Protein AF-0000000066489085 (afdb_homodimer)

Nearest PDB structures (foldseek):
  6swg-assembly1_B  TM=9.538E-01  e=2.265E-02  Homo sapiens
  6wnq-assembly1_P  TM=7.492E-01  e=3.080E+00  Escherichia coli
  6wnq-assembly1_S  TM=7.369E-01  e=4.255E+00  Escherichia coli
  8dbq-assembly1_J  TM=7.335E-01  e=5.165E+00  Escherichia coli
  6pqv-assembly1_S  TM=7.305E-01  e=5.165E+00  Escherichia coli

Radius of gyration: 23.05 Å; Cα contacts (8 Å, |Δi|>4): 103; chains: 2; bounding box: 44×67×26 Å

Secondary structure (DSSP, 8-state):
-HHHHHHHT--HHHHHHHHHHHHHHHHHHHHHHHHHHHHHHHHHHH-GGGHHHHHHHHHHHHHHHHHHHHHHHHHHHHHHHH--/-HHHHHHHT--HHHHHHHHHHHHHHHHHHHHHHHHHHHHHHHHHHH-GGGHHHHHHHHHHHHHHHHHHHHHHHHHHHHHHHH--

pLDDT: mean 96.03, std 6.71, range [56.44, 98.94]

InterPro domains:
  IPR028851 Periphilin-1 [PTHR15836] (3-81)
  IPR057603 Periphilin-1, C-terminal domain [PF25234] (11-72)

Foldseek 3Di:
DVVVVLQVPDDPVLNVVLVVVLVVLVVVLVVVLVVLVVVLVVVCVVPVVCVVVSVVVSVVVSVVSVVVSVVVSVVSSVVSVVVD/DVVVVLQVPDDPVLNVVLVVVLVVLVVVLVVVLVVLVVVLVVVCVVPVVCVVVSVVVSVVVSVVSVVVSVVVSVVSSVVSVVVD

Solvent-accessible surface area (backbone atoms only — not comparable to full-atom values): 9154 Å² total; per-residue (Å²): 117,71,63,63,58,57,56,71,72,48,53,74,69,53,46,51,51,47,52,55,50,44,51,51,48,51,51,50,47,52,51,50,49,49,53,47,50,53,47,49,49,56,35,33,74,66,40,63,87,44,46,68,62,48,50,55,22,48,52,53,49,50,50,49,51,48,52,52,46,51,49,50,46,51,51,51,52,53,51,58,61,65,74,98,114,71,64,60,58,56,59,70,71,50,54,73,69,53,47,51,53,47,51,54,50,44,50,51,47,50,51,50,46,52,53,49,49,48,50,49,49,55,47,50,50,57,37,34,74,65,39,64,88,44,46,69,62,48,52,54,22,48,54,52,48,50,49,49,50,47,51,52,45,52,50,50,47,50,51,50,52,52,51,57,60,64,75,97

Organism: Caenorhabditis elegans (NCBI:txid6239)

Sequence (168 aa):
MVRELKLAKLNDEQMMRFHIKKKQLESAFRNDCETYAVVTRALLAKDESLQFGLKMALLENMEDLYKKMMQRVDDQLDALLVMAMVRELKLAKLNDEQMMRFHIKKKQLESAFRNDCETYAVVTRALLAKDESLQFGLKMALLENMEDLYKKMMQRVDDQLDALLVMA

Structure (mmCIF, N/CA/C/O backbone):
data_AF-0000000066489085-model_v1
#
loop_
_entity.id
_entity.type
_entity.pdbx_description
1 polymer 'RRM domain-containing protein'
#
loop_
_atom_site.group_PDB
_atom_site.id
_atom_site.type_symbol
_atom_site.label_atom_id
_atom_site.label_alt_id
_atom_site.label_comp_id
_atom_site.label_asym_id
_atom_site.label_entity_id
_atom_site.label_seq_id
_atom_site.pdbx_PDB_ins_code
_atom_site.Cartn_x
_atom_site.Cartn_y
_atom_site.Cartn_z
_atom_site.occupancy
_atom_site.B_iso_or_equiv
_atom_site.auth_seq_id
_atom_site.auth_comp_id
_atom_site.auth_asym_id
_atom_site.auth_atom_id
_atom_site.pdbx_PDB_model_num
ATOM 1 N N . MET A 1 1 ? 1.826 -30.922 -11.336 1 59.97 1 MET A N 1
ATOM 2 C CA . MET A 1 1 ? 1.091 -32.156 -11.531 1 59.97 1 MET A CA 1
ATOM 3 C C . MET A 1 1 ? 0.061 -32.375 -10.43 1 59.97 1 MET A C 1
ATOM 5 O O . MET A 1 1 ? -1.065 -32.781 -10.695 1 59.97 1 MET A O 1
ATOM 9 N N . VAL A 1 2 ? 0.377 -31.609 -9.172 1 87.38 2 VAL A N 1
ATOM 10 C CA . VAL A 1 2 ? -0.416 -31.938 -7.992 1 87.38 2 VAL A CA 1
ATOM 11 C C . VAL A 1 2 ? -1.67 -31.062 -7.949 1 87.38 2 VAL A C 1
ATOM 13 O O . VAL A 1 2 ? -2.76 -31.547 -7.641 1 87.38 2 VAL A O 1
ATOM 16 N N . ARG A 1 3 ? -1.607 -29.922 -8.625 1 91.44 3 ARG A N 1
ATOM 17 C CA . ARG A 1 3 ? -2.773 -29.047 -8.57 1 91.44 3 ARG A CA 1
ATOM 18 C C . ARG A 1 3 ? -3.826 -29.469 -9.586 1 91.44 3 ARG A C 1
ATOM 20 O O . ARG A 1 3 ? -5.02 -29.516 -9.273 1 91.44 3 ARG A O 1
ATOM 27 N N . GLU A 1 4 ? -3.312 -29.891 -10.711 1 90.5 4 GLU A N 1
ATOM 28 C CA . GLU A 1 4 ? -4.207 -30.297 -11.789 1 90.5 4 GLU A CA 1
ATOM 29 C C . GLU A 1 4 ? -5.039 -31.516 -11.391 1 90.5 4 GLU A C 1
ATOM 31 O O . GLU A 1 4 ? -6.223 -31.594 -11.719 1 90.5 4 GLU A O 1
ATOM 36 N N . LEU A 1 5 ? -4.473 -32.469 -10.797 1 91.81 5 LEU A N 1
ATOM 37 C CA . LEU A 1 5 ? -5.152 -33.656 -10.328 1 91.81 5 LEU A CA 1
ATOM 38 C C . LEU A 1 5 ? -6.211 -33.312 -9.281 1 91.81 5 LEU A C 1
ATOM 40 O O . LEU A 1 5 ? -7.309 -33.875 -9.297 1 91.81 5 LEU A O 1
ATOM 44 N N . LYS A 1 6 ? -5.871 -32.469 -8.422 1 94.25 6 LYS A N 1
ATOM 45 C CA . LYS A 1 6 ? -6.82 -32.031 -7.402 1 94.25 6 LYS A CA 1
ATOM 46 C C . LYS A 1 6 ? -8 -31.312 -8.023 1 94.25 6 LYS A C 1
ATOM 48 O O . LYS A 1 6 ? -9.148 -31.5 -7.613 1 94.25 6 LYS A O 1
ATOM 53 N N . LEU A 1 7 ? -7.734 -30.5 -9.086 1 95.25 7 LEU A N 1
ATOM 54 C CA . LEU A 1 7 ? -8.773 -29.75 -9.773 1 95.25 7 LEU A CA 1
ATOM 55 C C . LEU A 1 7 ? -9.766 -30.688 -10.461 1 95.25 7 LEU A C 1
ATOM 57 O O . LEU A 1 7 ? -10.961 -30.406 -10.484 1 95.25 7 LEU A O 1
ATOM 61 N N . ALA A 1 8 ? -9.289 -31.766 -10.93 1 94.56 8 ALA A N 1
ATOM 62 C CA . ALA A 1 8 ? -10.109 -32.719 -11.664 1 94.56 8 ALA A CA 1
ATOM 63 C C . ALA A 1 8 ? -11.125 -33.406 -10.742 1 94.56 8 ALA A C 1
ATOM 65 O O . ALA A 1 8 ? -12.109 -33.969 -11.211 1 94.56 8 ALA A O 1
ATOM 66 N N . LYS A 1 9 ? -10.938 -33.406 -9.414 1 94.81 9 LYS A N 1
ATOM 67 C CA . LYS A 1 9 ? -11.789 -34.062 -8.438 1 94.81 9 LYS A CA 1
ATOM 68 C C . LYS A 1 9 ? -12.93 -33.188 -7.984 1 94.81 9 LYS A C 1
ATOM 70 O O . LYS A 1 9 ? -13.844 -33.625 -7.281 1 94.81 9 LYS A O 1
ATOM 75 N N . LEU A 1 10 ? -12.875 -31.875 -8.305 1 95.56 10 LEU A N 1
ATOM 76 C CA . LEU A 1 10 ? -13.883 -30.922 -7.859 1 95.56 10 LEU A CA 1
ATOM 77 C C . LEU A 1 10 ? -15.172 -31.078 -8.664 1 95.56 10 LEU A C 1
ATOM 79 O O . LEU A 1 10 ? -15.125 -31.297 -9.875 1 95.56 10 LEU A O 1
ATOM 83 N N . ASN A 1 11 ? -16.328 -30.984 -8.008 1 95.94 11 ASN A N 1
ATOM 84 C CA . ASN A 1 11 ? -17.578 -30.891 -8.734 1 95.94 11 ASN A CA 1
ATOM 85 C C . ASN A 1 11 ? -17.828 -29.484 -9.25 1 95.94 11 ASN A C 1
ATOM 87 O O . ASN A 1 11 ? -17.016 -28.578 -9.023 1 95.94 11 ASN A O 1
ATOM 91 N N . ASP A 1 12 ? -18.922 -29.188 -9.906 1 95.81 12 ASP A N 1
ATOM 92 C CA . ASP A 1 12 ? -19.172 -27.922 -10.57 1 95.81 12 ASP A CA 1
ATOM 93 C C . ASP A 1 12 ? -19.25 -26.781 -9.562 1 95.81 12 ASP A C 1
ATOM 95 O O . ASP A 1 12 ? -18.734 -25.688 -9.805 1 95.81 12 ASP A O 1
ATOM 99 N N . GLU A 1 13 ? -19.875 -26.984 -8.438 1 96.69 13 GLU A N 1
ATOM 100 C CA . GLU A 1 13 ? -20.031 -25.938 -7.426 1 96.69 13 GLU A CA 1
ATOM 101 C C . GLU A 1 13 ? -18.688 -25.594 -6.789 1 96.69 13 GLU A C 1
ATOM 103 O O . 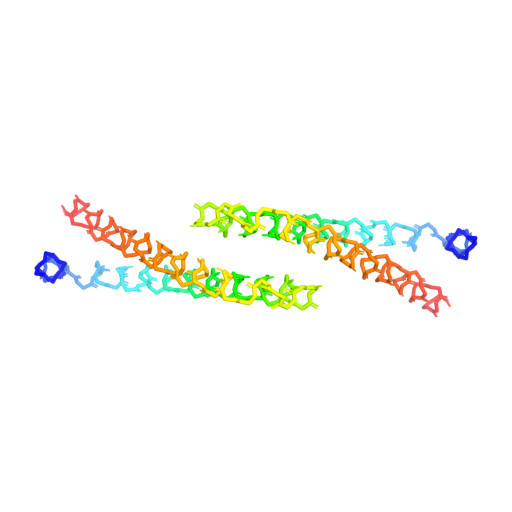GLU A 1 13 ? -18.375 -24.406 -6.605 1 96.69 13 GLU A O 1
ATOM 108 N N . GLN A 1 14 ? -17.875 -26.594 -6.527 1 96.5 14 GLN A N 1
ATOM 109 C CA . GLN A 1 14 ? -16.547 -26.391 -5.961 1 96.5 14 GLN A CA 1
ATOM 110 C C . GLN A 1 14 ? -15.625 -25.672 -6.945 1 96.5 14 GLN A C 1
ATOM 112 O O . GLN A 1 14 ? -14.852 -24.797 -6.551 1 96.5 14 GLN A O 1
ATOM 117 N N . MET A 1 15 ? -15.766 -26.031 -8.195 1 96.25 15 MET A N 1
ATOM 118 C CA . MET A 1 15 ? -14.969 -25.406 -9.242 1 96.25 15 MET A CA 1
ATOM 119 C C . MET A 1 15 ? -15.289 -23.906 -9.336 1 96.25 15 MET A C 1
ATOM 121 O O . MET A 1 15 ? -14.383 -23.094 -9.492 1 96.25 15 MET A O 1
ATOM 125 N N . MET A 1 16 ? -16.562 -23.656 -9.242 1 97.19 16 MET A N 1
ATOM 126 C CA . MET A 1 16 ? -16.984 -22.266 -9.289 1 97.19 16 MET A CA 1
ATOM 127 C C . MET A 1 16 ? -16.438 -21.484 -8.094 1 97.19 16 MET A C 1
ATOM 129 O O . MET A 1 16 ? -15.906 -20.391 -8.25 1 97.19 16 MET A O 1
ATOM 133 N N . ARG A 1 17 ? -16.484 -22.031 -6.957 1 96.56 17 ARG A N 1
ATOM 134 C CA . ARG A 1 17 ? -15.969 -21.406 -5.746 1 96.56 17 ARG A CA 1
ATOM 135 C C . ARG A 1 17 ? -14.461 -21.219 -5.824 1 96.56 17 ARG A C 1
ATOM 137 O O . ARG A 1 17 ? -13.93 -20.188 -5.41 1 96.56 17 ARG A O 1
ATOM 144 N N . PHE A 1 18 ? -13.82 -22.234 -6.375 1 97.19 18 PHE A N 1
ATOM 145 C CA . PHE A 1 18 ? -12.375 -22.172 -6.559 1 97.19 18 PHE A CA 1
ATOM 146 C C . PHE A 1 18 ? -11.992 -21.016 -7.477 1 97.19 18 PHE A C 1
ATOM 148 O O . PHE A 1 18 ? -11.094 -20.234 -7.156 1 97.19 18 PHE A O 1
ATOM 155 N N . HIS A 1 19 ? -12.688 -20.875 -8.555 1 97 19 HIS A N 1
ATOM 156 C CA . HIS A 1 19 ? -12.359 -19.844 -9.523 1 97 19 HIS A CA 1
ATOM 157 C C . HIS A 1 19 ? -12.602 -18.453 -8.945 1 97 19 HIS A C 1
ATOM 159 O O . HIS A 1 19 ? -11.797 -17.531 -9.164 1 97 19 HIS A O 1
ATOM 165 N N . ILE A 1 20 ? -13.625 -18.312 -8.18 1 97.81 20 ILE A N 1
ATOM 166 C CA . ILE A 1 20 ? -13.945 -17.031 -7.562 1 97.81 20 ILE A CA 1
ATOM 167 C C . ILE A 1 20 ? -12.844 -16.656 -6.574 1 97.81 20 ILE A C 1
ATOM 169 O O . ILE A 1 20 ? -12.328 -15.539 -6.613 1 97.81 20 ILE A O 1
ATOM 173 N N . LYS A 1 21 ? -12.398 -17.625 -5.785 1 97.81 21 LYS A N 1
ATOM 174 C CA . LYS A 1 21 ? -11.367 -17.344 -4.789 1 97.81 21 LYS A CA 1
ATOM 175 C C . LYS A 1 21 ? -10.016 -17.109 -5.449 1 97.81 21 LYS A C 1
ATOM 177 O O . LYS A 1 21 ? -9.258 -16.234 -5.031 1 97.81 21 LYS A O 1
ATOM 182 N N . LYS A 1 22 ? -9.734 -17.938 -6.434 1 98.19 22 LYS A N 1
ATOM 183 C CA . LYS A 1 22 ? -8.469 -17.75 -7.145 1 98.19 22 LYS A CA 1
ATOM 184 C C . LYS A 1 22 ? -8.383 -16.328 -7.719 1 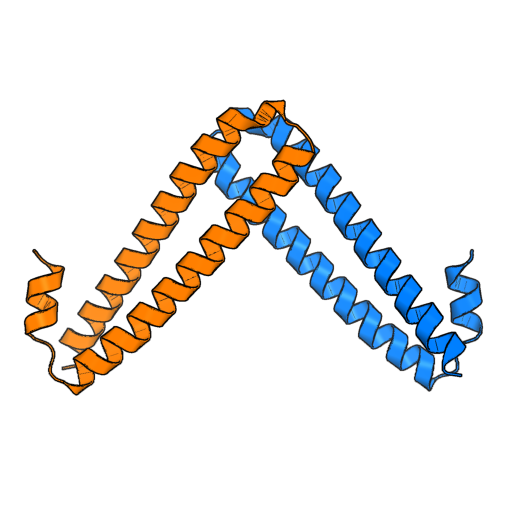98.19 22 LYS A C 1
ATOM 186 O O . LYS A 1 22 ? -7.336 -15.68 -7.617 1 98.19 22 LYS A O 1
ATOM 191 N N . LYS A 1 23 ? -9.484 -15.922 -8.289 1 98.38 23 LYS A N 1
ATOM 192 C CA . LYS A 1 23 ? -9.508 -14.586 -8.867 1 98.38 23 LYS A CA 1
ATOM 193 C C . LYS A 1 23 ? -9.289 -13.516 -7.797 1 98.38 23 LYS A C 1
ATOM 195 O O . LYS A 1 23 ? -8.609 -12.516 -8.039 1 98.38 23 LYS A O 1
ATOM 200 N N . GLN A 1 24 ? -9.852 -13.75 -6.684 1 98.75 24 GLN A N 1
ATOM 201 C CA . GLN A 1 24 ? -9.664 -12.828 -5.57 1 98.75 24 GLN A CA 1
ATOM 202 C C . GLN A 1 24 ? -8.195 -12.781 -5.141 1 98.75 24 GLN A C 1
ATOM 204 O O . GLN A 1 24 ? -7.652 -11.703 -4.895 1 98.75 24 GLN A O 1
ATOM 209 N N . LEU A 1 25 ? -7.586 -13.852 -5.059 1 98.62 25 LEU A N 1
ATOM 210 C CA . LEU A 1 25 ? -6.188 -13.945 -4.652 1 98.62 25 LEU A CA 1
ATOM 211 C C . LEU A 1 25 ? -5.27 -13.328 -5.699 1 98.62 25 LEU A C 1
ATOM 213 O O . LEU A 1 25 ? -4.297 -12.648 -5.359 1 98.62 25 LEU A O 1
ATOM 217 N N . GLU A 1 26 ? -5.625 -13.578 -6.945 1 98.69 26 GLU A N 1
ATOM 218 C CA . GLU A 1 26 ? -4.859 -12.992 -8.039 1 98.69 26 GLU A CA 1
ATOM 219 C C . GLU A 1 26 ? -4.969 -11.469 -8.031 1 98.69 26 GLU A C 1
ATOM 221 O O . GLU A 1 26 ? -3.992 -10.766 -8.305 1 98.69 26 GLU A O 1
ATOM 226 N N . SER A 1 27 ? -6.152 -11 -7.738 1 98.81 27 SER A N 1
ATOM 227 C CA . SER A 1 27 ? -6.348 -9.555 -7.645 1 98.81 27 SER A CA 1
ATOM 228 C C . SER A 1 27 ? -5.547 -8.961 -6.492 1 98.81 27 SER A C 1
ATOM 230 O O . SER A 1 27 ? -4.953 -7.891 -6.625 1 98.81 27 SER A O 1
ATOM 232 N N . ALA A 1 28 ? -5.488 -9.602 -5.387 1 98.62 28 ALA A N 1
ATOM 233 C CA . ALA A 1 28 ? -4.699 -9.148 -4.242 1 98.62 28 ALA A CA 1
ATOM 234 C C . ALA A 1 28 ? -3.209 -9.141 -4.578 1 98.62 28 ALA A C 1
ATOM 236 O O . ALA A 1 28 ? -2.498 -8.195 -4.23 1 98.62 28 ALA A O 1
ATOM 237 N N . PHE A 1 29 ? -2.773 -10.117 -5.266 1 98.88 29 PHE A N 1
ATOM 238 C CA . PHE A 1 29 ? -1.379 -10.195 -5.688 1 98.88 29 PHE A CA 1
ATOM 239 C C . PHE A 1 29 ? -1.021 -9.031 -6.605 1 98.88 29 PHE A C 1
ATOM 241 O O . PHE A 1 29 ? 0.014 -8.391 -6.426 1 98.88 29 PHE A O 1
ATOM 248 N N . ARG A 1 30 ? -1.891 -8.828 -7.543 1 98.75 30 ARG A N 1
ATOM 249 C CA . ARG A 1 30 ? -1.665 -7.711 -8.461 1 98.75 30 ARG A CA 1
ATOM 250 C C . ARG A 1 30 ? -1.566 -6.391 -7.699 1 98.75 30 ARG A C 1
ATOM 252 O O . ARG A 1 30 ? -0.699 -5.566 -7.992 1 98.75 30 ARG A O 1
ATOM 259 N N . ASN A 1 31 ? -2.479 -6.184 -6.762 1 98.62 31 ASN A N 1
ATOM 260 C CA . ASN A 1 31 ? -2.451 -4.969 -5.957 1 98.62 31 ASN A CA 1
ATOM 261 C C . ASN A 1 31 ? -1.166 -4.867 -5.141 1 98.62 31 ASN A C 1
ATOM 263 O O . ASN A 1 31 ? -0.602 -3.779 -5 1 98.62 31 ASN A O 1
ATOM 267 N N . ASP A 1 32 ? -0.66 -5.961 -4.613 1 98.75 32 ASP A N 1
ATOM 268 C CA . ASP A 1 32 ? 0.592 -5.973 -3.861 1 98.75 32 ASP A CA 1
ATOM 269 C C . ASP A 1 32 ? 1.771 -5.594 -4.758 1 98.75 32 A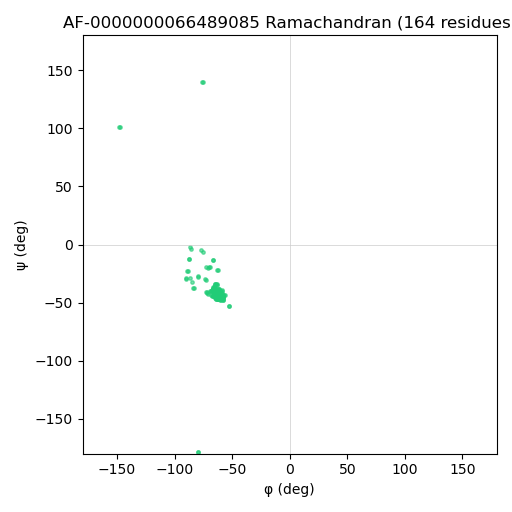SP A C 1
ATOM 271 O O . ASP A 1 32 ? 2.605 -4.77 -4.375 1 98.75 32 ASP A O 1
ATOM 275 N N . CYS A 1 33 ? 1.78 -6.203 -5.887 1 98.81 33 CYS A N 1
ATOM 276 C CA . CYS A 1 33 ? 2.852 -5.898 -6.828 1 98.81 33 CYS A CA 1
ATOM 277 C C . CYS A 1 33 ? 2.873 -4.414 -7.172 1 98.81 33 CYS A C 1
ATOM 279 O O . CYS A 1 33 ? 3.939 -3.799 -7.215 1 98.81 33 CYS A O 1
ATOM 281 N N . GLU A 1 34 ? 1.694 -3.883 -7.422 1 98.81 34 GLU A N 1
ATOM 282 C CA . GLU A 1 34 ? 1.595 -2.463 -7.75 1 98.81 34 GLU A CA 1
ATOM 283 C C . GLU A 1 34 ? 2.082 -1.596 -6.594 1 98.81 34 GLU A C 1
ATOM 285 O O . GLU A 1 34 ? 2.818 -0.629 -6.801 1 98.81 34 GLU A O 1
ATOM 290 N N . THR A 1 35 ? 1.663 -1.909 -5.406 1 98.88 35 THR A N 1
ATOM 291 C CA . THR A 1 35 ? 2.076 -1.159 -4.223 1 98.88 35 THR A CA 1
ATOM 292 C C . THR A 1 35 ? 3.594 -1.171 -4.078 1 98.88 35 THR A C 1
ATOM 294 O O . THR A 1 35 ? 4.211 -0.124 -3.879 1 98.88 35 THR A O 1
ATOM 297 N N . TYR A 1 36 ? 4.203 -2.312 -4.223 1 98.94 36 TYR A N 1
ATOM 298 C CA . TYR A 1 36 ? 5.656 -2.424 -4.125 1 98.94 36 TYR A CA 1
ATOM 299 C C . TYR A 1 36 ? 6.336 -1.59 -5.207 1 98.94 36 TYR A C 1
ATOM 301 O O . TYR A 1 36 ? 7.348 -0.934 -4.945 1 98.94 36 TYR A O 1
ATOM 309 N N . ALA A 1 37 ? 5.793 -1.639 -6.426 1 98.88 37 ALA A N 1
ATOM 310 C CA . ALA A 1 37 ? 6.395 -0.908 -7.539 1 98.88 37 ALA A CA 1
ATOM 311 C C . ALA A 1 37 ? 6.324 0.599 -7.305 1 98.88 37 ALA A C 1
ATOM 313 O O . ALA A 1 37 ? 7.305 1.314 -7.539 1 98.88 37 ALA A O 1
ATOM 314 N N . VAL A 1 38 ? 5.145 1.092 -6.875 1 98.81 38 VAL A N 1
ATOM 315 C CA . VAL A 1 38 ? 4.945 2.521 -6.66 1 98.81 38 VAL A CA 1
ATOM 316 C C . VAL A 1 38 ? 5.883 3.018 -5.562 1 98.81 38 VAL A C 1
ATOM 318 O O . VAL A 1 38 ? 6.566 4.031 -5.73 1 98.81 38 VAL A O 1
ATOM 321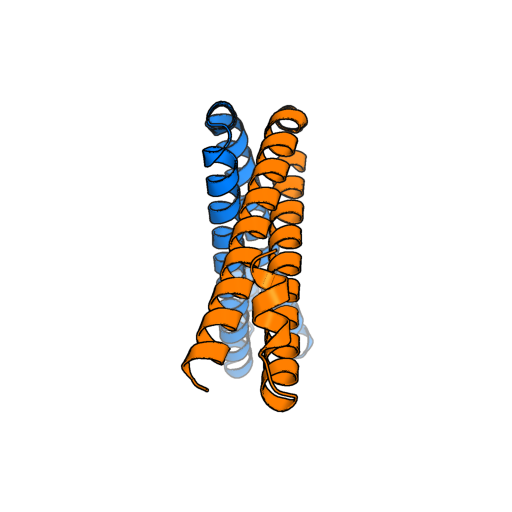 N N . VAL A 1 39 ? 5.934 2.293 -4.473 1 98.88 39 VAL A N 1
ATOM 322 C CA . VAL A 1 39 ? 6.785 2.705 -3.361 1 98.88 39 VAL A CA 1
ATOM 323 C C . VAL A 1 39 ? 8.25 2.639 -3.781 1 98.88 39 VAL A C 1
ATOM 325 O O . VAL A 1 39 ? 9.023 3.557 -3.502 1 98.88 39 VAL A O 1
ATOM 328 N N . THR A 1 40 ? 8.617 1.587 -4.5 1 98.94 40 THR A N 1
ATOM 329 C CA . THR A 1 40 ? 9.992 1.446 -4.965 1 98.94 40 THR A CA 1
ATOM 330 C C . THR A 1 40 ? 10.375 2.605 -5.883 1 98.94 40 THR A C 1
ATOM 332 O O . THR A 1 40 ? 11.477 3.154 -5.773 1 98.94 40 THR A O 1
ATOM 335 N N . ARG A 1 41 ? 9.453 2.998 -6.727 1 98.88 41 ARG A N 1
ATOM 336 C CA . ARG A 1 41 ? 9.695 4.125 -7.621 1 98.88 41 ARG A CA 1
ATOM 337 C C . ARG A 1 41 ? 9.875 5.418 -6.832 1 98.88 41 ARG A C 1
ATOM 339 O O . ARG A 1 41 ? 10.727 6.246 -7.172 1 98.88 41 ARG A O 1
ATOM 346 N N . ALA A 1 42 ? 9.055 5.617 -5.844 1 98.88 42 ALA A N 1
ATOM 347 C CA . ALA A 1 42 ? 9.148 6.82 -5.02 1 98.88 42 ALA A CA 1
ATOM 348 C C . ALA A 1 42 ? 10.484 6.871 -4.277 1 98.88 42 ALA A C 1
ATOM 350 O O . ALA A 1 42 ? 11.094 7.938 -4.16 1 98.88 42 ALA A O 1
ATOM 351 N N . LEU A 1 43 ? 10.914 5.746 -3.824 1 98.81 43 LEU A N 1
ATOM 352 C CA . LEU A 1 43 ? 12.211 5.668 -3.158 1 98.81 43 LEU A CA 1
ATOM 353 C C . LEU A 1 43 ? 13.336 5.988 -4.133 1 98.81 43 LEU A C 1
ATOM 355 O O . LEU A 1 43 ? 14.25 6.75 -3.803 1 98.81 43 LEU A O 1
ATOM 359 N N . LEU A 1 44 ? 13.219 5.445 -5.309 1 98.69 44 LEU A N 1
ATOM 360 C CA . LEU A 1 44 ? 14.234 5.637 -6.34 1 98.69 44 LEU A CA 1
ATOM 361 C C . LEU A 1 44 ? 14.297 7.098 -6.77 1 98.69 44 LEU A C 1
ATOM 363 O O . LEU A 1 44 ? 15.375 7.605 -7.105 1 98.69 44 LEU A O 1
ATOM 367 N N . ALA A 1 45 ? 13.203 7.742 -6.773 1 98.56 45 ALA A N 1
ATOM 368 C CA . ALA A 1 45 ? 13.133 9.148 -7.16 1 98.56 45 ALA A CA 1
ATOM 369 C C . ALA A 1 45 ? 13.938 10.023 -6.199 1 98.56 45 ALA A C 1
ATOM 371 O O . ALA A 1 45 ? 14.367 11.125 -6.559 1 98.56 45 ALA A O 1
ATOM 372 N N . LYS A 1 46 ? 14.172 9.516 -5 1 98.38 46 LYS A N 1
ATOM 373 C CA . LYS A 1 46 ? 14.922 10.289 -4.016 1 98.38 46 LYS A CA 1
ATOM 374 C C . LYS A 1 46 ? 16.422 10 -4.117 1 98.38 46 LYS A C 1
ATOM 376 O O . LYS A 1 46 ? 17.25 10.844 -3.766 1 98.38 46 LYS A O 1
ATOM 381 N N . ASP A 1 47 ? 16.781 8.812 -4.543 1 97.94 47 ASP A N 1
ATOM 382 C CA . ASP A 1 47 ? 18.172 8.414 -4.676 1 97.94 47 ASP A CA 1
ATOM 383 C C . ASP A 1 47 ? 18.359 7.43 -5.824 1 97.94 47 ASP A C 1
ATOM 385 O O . ASP A 1 47 ? 18.219 6.219 -5.641 1 97.94 47 ASP A O 1
ATOM 389 N N . GLU A 1 48 ? 18.797 7.832 -6.887 1 97.31 48 GLU A N 1
ATOM 390 C CA . GLU A 1 48 ? 18.922 7.039 -8.109 1 97.31 48 GLU A CA 1
ATOM 391 C C . GLU A 1 48 ? 20.031 6.008 -7.988 1 97.31 48 GLU A C 1
ATOM 393 O O . GLU A 1 48 ? 20.078 5.043 -8.758 1 97.31 48 GLU A O 1
ATOM 398 N N . SER A 1 49 ? 20.938 6.234 -7.066 1 97.38 49 SER A N 1
ATOM 399 C CA . SER A 1 49 ? 22.031 5.293 -6.902 1 97.38 49 SER A CA 1
ATOM 400 C C . SER A 1 49 ? 21.531 3.941 -6.398 1 97.38 49 SER A C 1
ATOM 402 O O . SER A 1 49 ? 22.25 2.945 -6.461 1 97.38 49 SER A O 1
ATOM 404 N N . LEU A 1 50 ? 20.328 3.889 -5.945 1 98.25 50 LEU A N 1
ATOM 405 C CA . LEU A 1 50 ? 19.719 2.674 -5.398 1 98.25 50 LEU A CA 1
ATOM 406 C C . LEU A 1 50 ? 19.109 1.825 -6.504 1 98.25 50 LEU A C 1
ATOM 408 O O . LEU A 1 50 ? 18.609 0.729 -6.242 1 98.25 50 LEU A O 1
ATOM 412 N N . GLN A 1 51 ? 19.125 2.264 -7.703 1 98.19 51 GLN A N 1
ATOM 413 C CA . GLN A 1 51 ? 18.359 1.689 -8.805 1 98.19 51 GLN A CA 1
ATOM 414 C C . GLN A 1 51 ? 18.609 0.19 -8.93 1 98.19 51 GLN A C 1
ATOM 416 O O . GLN A 1 51 ? 17.672 -0.608 -8.922 1 98.19 51 GLN A O 1
ATOM 421 N N . PHE A 1 52 ? 19.906 -0.218 -9.008 1 97.94 52 PHE A N 1
ATOM 422 C CA . PHE A 1 52 ? 20.203 -1.625 -9.25 1 97.94 52 PHE A CA 1
ATOM 423 C C . PHE A 1 52 ? 19.797 -2.477 -8.055 1 97.94 52 PHE A C 1
ATOM 425 O O . PHE A 1 52 ? 19.172 -3.523 -8.211 1 97.94 52 PHE A O 1
ATOM 432 N N . GLY A 1 53 ? 20.109 -2.02 -6.793 1 98.31 53 GLY A N 1
ATOM 433 C CA . GLY A 1 53 ? 19.719 -2.756 -5.598 1 98.31 53 GLY A CA 1
ATOM 434 C C . GLY A 1 53 ? 18.219 -2.865 -5.422 1 98.31 53 GLY A C 1
ATOM 435 O O . GLY A 1 53 ? 17.703 -3.941 -5.113 1 98.31 53 GLY A O 1
ATOM 436 N N . LEU A 1 54 ? 17.594 -1.868 -5.711 1 98.75 54 LEU A N 1
ATOM 437 C CA . LEU A 1 54 ? 16.141 -1.845 -5.555 1 98.75 54 LEU A CA 1
ATOM 438 C C . LEU A 1 54 ? 15.461 -2.705 -6.621 1 98.75 54 LEU A C 1
ATOM 440 O O . LEU A 1 54 ? 14.477 -3.387 -6.34 1 98.75 54 LEU A O 1
ATOM 444 N N . LYS A 1 55 ? 15.953 -2.629 -7.785 1 98.5 55 LYS A N 1
ATOM 445 C CA . LYS A 1 55 ? 15.391 -3.451 -8.852 1 98.5 55 LYS A CA 1
ATOM 446 C C . LYS A 1 55 ? 15.461 -4.934 -8.5 1 98.5 55 LYS A C 1
ATOM 448 O O . LYS A 1 55 ? 14.469 -5.652 -8.625 1 98.5 55 LYS A O 1
ATOM 453 N N . MET A 1 56 ? 16.594 -5.398 -8.039 1 98.75 56 MET A N 1
ATOM 454 C CA . MET A 1 56 ? 16.781 -6.805 -7.691 1 98.75 56 MET A CA 1
ATOM 455 C C . MET A 1 56 ? 15.922 -7.191 -6.488 1 98.75 56 MET A C 1
ATOM 457 O O . MET A 1 56 ? 15.328 -8.273 -6.465 1 98.75 56 MET A O 1
ATOM 461 N N . ALA A 1 57 ? 15.953 -6.293 -5.516 1 98.81 57 ALA A N 1
ATOM 462 C CA . ALA A 1 57 ? 15.148 -6.559 -4.328 1 98.81 57 ALA A CA 1
ATOM 463 C C . ALA A 1 57 ? 13.664 -6.625 -4.672 1 98.81 57 ALA A C 1
ATOM 465 O O . ALA A 1 57 ? 12.93 -7.477 -4.152 1 98.81 57 ALA A O 1
ATOM 466 N N . LEU A 1 58 ? 13.203 -5.746 -5.512 1 98.88 58 LEU A N 1
ATOM 467 C CA . LEU A 1 58 ? 11.805 -5.734 -5.941 1 98.88 58 LEU A CA 1
ATOM 468 C C . LEU A 1 58 ? 11.445 -7.039 -6.648 1 98.88 58 LEU A C 1
ATOM 470 O O . LEU A 1 58 ? 10.414 -7.645 -6.348 1 98.88 58 LEU A O 1
ATOM 474 N N . LEU A 1 59 ? 12.281 -7.461 -7.574 1 98.81 59 LEU A N 1
ATOM 475 C CA . LEU A 1 59 ? 12.023 -8.688 -8.312 1 98.81 59 LEU A CA 1
ATOM 476 C C . LEU A 1 59 ? 11.922 -9.883 -7.371 1 98.81 59 LEU A C 1
ATOM 478 O O . LEU A 1 59 ? 11.039 -10.727 -7.523 1 98.81 59 LEU A O 1
ATOM 482 N N . GLU A 1 60 ? 12.781 -9.945 -6.43 1 98.88 60 GLU A N 1
ATOM 483 C CA . GLU A 1 60 ? 12.75 -11.047 -5.469 1 98.88 60 GLU A CA 1
ATOM 484 C C . GLU A 1 60 ? 11.484 -10.992 -4.613 1 98.88 60 GLU A C 1
ATOM 486 O O . GLU A 1 60 ? 10.906 -12.023 -4.289 1 98.88 60 GLU A O 1
ATOM 491 N N . ASN A 1 61 ? 11.133 -9.812 -4.211 1 98.81 61 ASN A N 1
ATOM 492 C CA . ASN A 1 61 ? 9.906 -9.68 -3.43 1 98.81 61 ASN A CA 1
ATOM 493 C C . ASN A 1 61 ? 8.672 -10.062 -4.246 1 98.81 61 ASN A C 1
ATOM 495 O O . ASN A 1 61 ? 7.75 -10.688 -3.725 1 98.81 61 ASN A O 1
ATOM 499 N N . MET A 1 62 ? 8.617 -9.656 -5.512 1 98.81 62 MET A N 1
ATOM 500 C CA . MET A 1 62 ? 7.484 -10 -6.367 1 98.81 62 MET A CA 1
ATOM 501 C C . MET A 1 62 ? 7.402 -11.516 -6.566 1 98.81 62 MET A C 1
ATOM 503 O O . MET A 1 62 ? 6.309 -12.07 -6.641 1 98.81 62 MET A O 1
ATOM 507 N N . GLU A 1 63 ? 8.523 -12.141 -6.621 1 98.75 63 GLU A N 1
ATOM 508 C CA . GLU A 1 63 ? 8.547 -13.602 -6.676 1 98.75 63 GLU A CA 1
ATOM 509 C C . GLU A 1 63 ? 8 -14.211 -5.387 1 98.75 63 GLU A C 1
ATOM 511 O O . GLU A 1 63 ? 7.238 -15.172 -5.426 1 98.75 63 GLU A O 1
ATOM 516 N N . ASP A 1 64 ? 8.398 -13.672 -4.293 1 98.75 64 ASP A N 1
ATOM 517 C CA . ASP A 1 64 ? 7.902 -14.156 -3.012 1 98.75 64 ASP A CA 1
ATOM 518 C C . ASP A 1 64 ? 6.391 -13.977 -2.904 1 98.75 64 ASP A C 1
ATOM 520 O O . ASP A 1 64 ? 5.691 -14.844 -2.379 1 98.75 64 ASP A O 1
ATOM 524 N N . LEU A 1 65 ? 5.945 -12.859 -3.303 1 98.75 65 LEU A N 1
ATOM 525 C CA . LEU A 1 65 ? 4.512 -12.602 -3.297 1 98.75 65 LEU A CA 1
ATOM 526 C C . LEU A 1 65 ? 3.77 -13.617 -4.16 1 98.75 65 LEU A C 1
ATOM 528 O O . LEU A 1 65 ? 2.695 -14.086 -3.785 1 98.75 65 LEU A O 1
ATOM 532 N N . TYR A 1 66 ? 4.344 -13.953 -5.281 1 98.75 66 TYR A N 1
ATOM 533 C CA . TYR A 1 66 ? 3.73 -14.93 -6.176 1 98.75 66 TYR A CA 1
ATOM 534 C C . TYR A 1 66 ? 3.641 -16.297 -5.508 1 98.75 66 TYR A C 1
ATOM 536 O O . TYR A 1 66 ? 2.602 -16.969 -5.566 1 98.75 66 TYR A O 1
ATOM 544 N N . LYS A 1 67 ? 4.719 -16.656 -4.934 1 98.69 67 LYS A N 1
ATOM 545 C CA . LYS A 1 67 ? 4.762 -17.953 -4.254 1 98.69 67 LYS A CA 1
ATOM 546 C C . LYS A 1 67 ? 3.727 -18.016 -3.135 1 98.69 67 LYS A C 1
ATOM 548 O O . LYS A 1 67 ? 3.074 -19.047 -2.947 1 98.69 67 LYS A O 1
ATOM 553 N N . LYS A 1 68 ? 3.672 -17 -2.408 1 98.31 68 LYS A N 1
ATOM 554 C CA . LYS A 1 68 ? 2.678 -16.938 -1.342 1 98.31 68 LYS A CA 1
ATOM 555 C C . LYS A 1 68 ? 1.262 -17.031 -1.904 1 98.31 68 LYS A C 1
ATOM 557 O O . LYS A 1 68 ? 0.401 -17.703 -1.336 1 98.31 68 LYS A O 1
ATOM 562 N N . MET A 1 69 ? 1.027 -16.281 -3.014 1 98.56 69 MET A N 1
ATOM 563 C CA . MET A 1 69 ? -0.281 -16.328 -3.662 1 98.56 69 MET A CA 1
ATOM 564 C C . MET A 1 69 ? -0.606 -17.75 -4.117 1 98.56 69 MET A C 1
ATOM 566 O O . MET A 1 69 ? -1.703 -18.25 -3.865 1 98.56 69 MET A O 1
ATOM 570 N N . MET A 1 70 ? 0.284 -18.359 -4.746 1 97.69 70 MET A N 1
ATOM 571 C CA . MET A 1 70 ? 0.06 -19.719 -5.238 1 97.69 70 MET A CA 1
ATOM 572 C C . MET A 1 70 ? -0.179 -20.688 -4.082 1 97.69 70 MET A C 1
ATOM 574 O O . MET A 1 70 ? -0.985 -21.609 -4.195 1 97.69 70 MET A O 1
ATOM 578 N N . GLN A 1 71 ? 0.545 -20.516 -3.012 1 98 71 GLN A N 1
ATOM 579 C CA . GLN A 1 71 ? 0.323 -21.328 -1.826 1 98 71 GLN A CA 1
ATOM 580 C C . GLN A 1 71 ? -1.1 -21.172 -1.299 1 98 71 GLN A C 1
ATOM 582 O O . GLN A 1 71 ? -1.731 -22.141 -0.881 1 98 71 GLN A O 1
ATOM 587 N N . ARG A 1 72 ? -1.527 -19.984 -1.317 1 98 72 ARG A N 1
ATOM 588 C CA . ARG A 1 72 ? -2.891 -19.734 -0.861 1 98 72 ARG A CA 1
ATOM 589 C C . ARG A 1 72 ? -3.908 -20.391 -1.789 1 98 72 ARG A C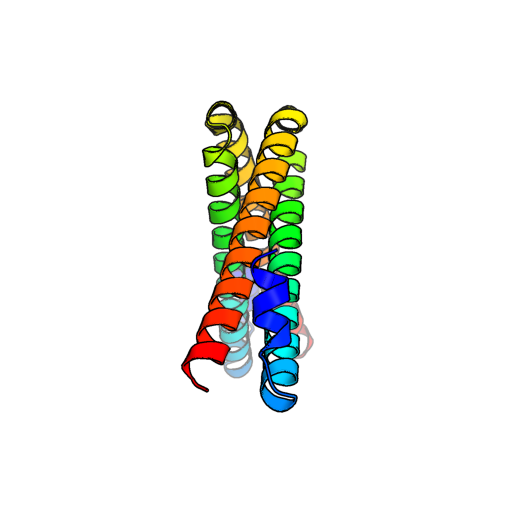 1
ATOM 591 O O . ARG A 1 72 ? -4.926 -20.922 -1.333 1 98 72 ARG A O 1
ATOM 598 N N . VAL A 1 73 ? -3.637 -20.344 -3.062 1 97.5 73 VAL A N 1
ATOM 599 C CA . VAL A 1 73 ? -4.492 -21.016 -4.039 1 97.5 73 VAL A CA 1
ATOM 600 C C . VAL A 1 73 ? -4.539 -22.516 -3.746 1 97.5 73 VAL A C 1
ATOM 602 O O . VAL A 1 73 ? -5.617 -23.109 -3.732 1 97.5 73 VAL A O 1
ATOM 605 N N . ASP A 1 74 ? -3.449 -23.094 -3.469 1 96.75 74 ASP A N 1
ATOM 606 C CA . ASP A 1 74 ? -3.389 -24.516 -3.17 1 96.75 74 ASP A CA 1
ATOM 607 C C . ASP A 1 74 ? -4.109 -24.828 -1.86 1 96.75 74 ASP A C 1
ATOM 609 O O . ASP A 1 74 ? -4.762 -25.875 -1.742 1 96.75 74 ASP A O 1
ATOM 613 N N . ASP A 1 75 ? -3.936 -23.984 -0.917 1 96.69 75 ASP A N 1
ATOM 614 C CA . ASP A 1 75 ? -4.629 -24.188 0.352 1 96.69 75 ASP A CA 1
ATOM 615 C C . ASP A 1 75 ? -6.145 -24.188 0.155 1 96.69 75 ASP A C 1
ATOM 617 O O . ASP A 1 75 ? -6.859 -24.953 0.8 1 96.69 75 ASP A O 1
ATOM 621 N N . GLN A 1 76 ? -6.582 -23.281 -0.701 1 95.62 76 GLN A N 1
ATOM 622 C CA . GLN A 1 76 ? -8.016 -23.219 -0.981 1 95.62 76 GLN A CA 1
ATOM 623 C C . GLN A 1 76 ? -8.508 -24.5 -1.65 1 95.62 76 GLN A C 1
ATOM 625 O O . GLN A 1 76 ? -9.602 -24.984 -1.345 1 95.62 76 GLN A O 1
ATOM 630 N N . LEU A 1 77 ? -7.715 -24.922 -2.576 1 95.44 77 LEU A N 1
ATOM 631 C CA . LEU A 1 77 ? -8.055 -26.188 -3.238 1 95.44 77 LEU A CA 1
ATOM 632 C C . LEU A 1 77 ? -8.148 -27.328 -2.229 1 95.44 77 LEU A C 1
ATOM 634 O O . LEU A 1 77 ? -9.109 -28.094 -2.252 1 95.44 77 LEU A O 1
ATOM 638 N N . ASP A 1 78 ? -7.242 -27.469 -1.294 1 95.25 78 ASP A N 1
ATOM 639 C CA . ASP A 1 78 ? -7.246 -28.5 -0.267 1 95.25 78 ASP A CA 1
ATOM 640 C C . ASP A 1 78 ? -8.477 -28.391 0.625 1 95.25 78 ASP A C 1
ATOM 642 O O . ASP A 1 78 ? -9.086 -29.391 0.991 1 95.25 78 ASP A O 1
ATOM 646 N N . ALA A 1 79 ? -8.766 -27.172 0.877 1 95.06 79 ALA A N 1
ATOM 647 C CA . ALA A 1 79 ? -9.922 -26.938 1.74 1 95.06 79 ALA A CA 1
ATOM 648 C C . ALA A 1 79 ? -11.211 -27.391 1.064 1 95.06 79 ALA A C 1
ATOM 650 O O . ALA A 1 79 ? -12.117 -27.922 1.722 1 95.06 79 ALA A O 1
ATOM 651 N N . LEU A 1 80 ? -11.344 -27.219 -0.193 1 94.38 80 LEU A N 1
ATOM 652 C CA . LEU A 1 80 ? -12.539 -27.562 -0.948 1 94.38 80 LEU A CA 1
ATOM 653 C C . LEU A 1 80 ? -12.664 -29.078 -1.099 1 94.38 80 LEU A C 1
ATOM 655 O O . LEU A 1 80 ? -13.773 -29.625 -1.157 1 94.38 80 LEU A O 1
ATOM 659 N N . LEU A 1 81 ? -11.547 -29.781 -1.137 1 92.38 81 LEU A N 1
ATOM 660 C CA . LEU A 1 81 ? -11.539 -31.234 -1.297 1 92.38 81 LEU A CA 1
ATOM 661 C C . LEU A 1 81 ? -11.844 -31.922 0.026 1 92.38 81 LEU A C 1
ATOM 663 O O . LEU A 1 81 ? -12.391 -33.031 0.04 1 92.38 81 LEU A O 1
ATOM 667 N N . VAL A 1 82 ? -11.547 -31.344 1.101 1 87.75 82 VAL A N 1
ATOM 668 C CA . VAL A 1 82 ? -11.805 -31.953 2.4 1 87.75 82 VAL A CA 1
ATOM 669 C C . VAL A 1 82 ? -13.242 -31.672 2.832 1 87.75 82 VAL A C 1
ATOM 671 O O . VAL A 1 82 ? -13.836 -32.438 3.57 1 87.75 82 VAL A O 1
ATOM 674 N N . MET A 1 83 ? -13.781 -30.562 2.461 1 75 83 MET A N 1
ATOM 675 C CA . MET A 1 83 ? -15.156 -30.234 2.828 1 75 83 MET A CA 1
ATOM 676 C C . MET A 1 83 ? -16.141 -31.047 1.984 1 75 83 MET A C 1
ATOM 678 O O . MET A 1 83 ? -17.328 -31.094 2.305 1 75 83 MET A O 1
ATOM 682 N N . ALA A 1 84 ? -15.625 -31.781 1.013 1 56.44 84 ALA A N 1
ATOM 683 C CA . ALA A 1 84 ? -16.531 -32.625 0.246 1 56.44 84 ALA A CA 1
ATOM 684 C C . ALA A 1 84 ? -16.672 -34 0.906 1 56.44 84 ALA A C 1
ATOM 686 O O . ALA A 1 84 ? -15.758 -34.5 1.567 1 56.44 84 ALA A O 1
ATOM 687 N N . MET B 1 1 ? 0.67 30.812 10.938 1 62.31 1 MET B N 1
ATOM 688 C CA . MET B 1 1 ? -0.123 32 11.219 1 62.31 1 MET B CA 1
ATOM 689 C C . MET B 1 1 ? -1.366 32.062 10.336 1 62.31 1 MET B C 1
ATOM 691 O O . MET B 1 1 ? -2.465 32.312 10.82 1 62.31 1 MET B O 1
ATOM 695 N N . VAL B 1 2 ? -1.208 31.312 9.039 1 87.38 2 VAL B N 1
ATOM 696 C CA . VAL B 1 2 ? -2.262 31.516 8.055 1 87.38 2 VAL B CA 1
ATOM 697 C C . VAL B 1 2 ? -3.389 30.516 8.281 1 87.38 2 VAL B C 1
ATOM 699 O O . VAL B 1 2 ? -4.566 30.859 8.219 1 87.38 2 VAL B O 1
ATOM 702 N N . ARG B 1 3 ? -3.068 29.406 8.938 1 91.31 3 ARG B N 1
ATOM 703 C CA . ARG B 1 3 ? -4.109 28.391 9.133 1 91.31 3 ARG B CA 1
ATOM 704 C C . ARG B 1 3 ? -4.957 28.719 10.359 1 91.31 3 ARG B C 1
ATOM 706 O O . ARG B 1 3 ? -6.188 28.625 10.312 1 91.31 3 ARG B O 1
ATOM 713 N N . GLU B 1 4 ? -4.262 29.219 11.328 1 90.31 4 GLU B N 1
ATOM 714 C CA . GLU B 1 4 ? -4.941 29.547 12.586 1 90.31 4 GLU B CA 1
ATOM 715 C C . GLU B 1 4 ? -5.969 30.656 12.383 1 90.31 4 GLU B C 1
ATOM 717 O O . GLU B 1 4 ? -7.059 30.609 12.961 1 90.31 4 GLU B O 1
ATOM 722 N N . LEU B 1 5 ? -5.648 31.641 11.68 1 91.81 5 LEU B N 1
ATOM 723 C CA . LEU B 1 5 ? -6.543 32.75 11.383 1 91.81 5 LEU B CA 1
ATOM 724 C C . LEU B 1 5 ? -7.762 32.281 10.594 1 91.81 5 LEU B C 1
ATOM 726 O O . LEU B 1 5 ? -8.883 32.719 10.852 1 91.81 5 LEU B O 1
ATOM 730 N N . LYS B 1 6 ? -7.531 31.438 9.672 1 94.31 6 LYS B N 1
ATOM 731 C CA . LYS B 1 6 ? -8.625 30.891 8.883 1 94.31 6 LYS B CA 1
ATOM 732 C C . LYS B 1 6 ? -9.555 30.031 9.742 1 94.31 6 LYS B C 1
ATOM 734 O O . LYS B 1 6 ? -10.781 30.094 9.602 1 94.31 6 LYS B O 1
ATOM 739 N N . LEU B 1 7 ? -8.969 29.281 10.711 1 95.19 7 LEU B N 1
ATOM 740 C CA . LEU B 1 7 ? -9.734 28.438 11.617 1 95.19 7 LEU B CA 1
ATOM 741 C C . LEU B 1 7 ? -10.648 29.266 12.508 1 95.19 7 LEU B C 1
ATOM 743 O O . LEU B 1 7 ? -11.781 28.859 12.789 1 95.19 7 LEU B O 1
ATOM 747 N N . ALA B 1 8 ? -10.211 30.406 12.852 1 94.62 8 ALA B N 1
ATOM 748 C CA . ALA B 1 8 ? -10.953 31.281 13.758 1 94.62 8 ALA B CA 1
ATOM 749 C C . ALA B 1 8 ? -12.211 31.828 13.086 1 94.62 8 ALA B C 1
ATOM 751 O O . ALA B 1 8 ? -13.125 32.312 13.766 1 94.62 8 ALA B O 1
ATOM 752 N N . LYS B 1 9 ? -12.328 31.828 11.758 1 94.88 9 LYS B N 1
ATOM 753 C CA . LYS B 1 9 ? -13.438 32.375 10.992 1 94.88 9 LYS B CA 1
ATOM 754 C C . LYS B 1 9 ? -14.547 31.344 10.805 1 94.88 9 LYS B C 1
ATOM 756 O O . LYS B 1 9 ? -15.633 31.672 10.32 1 94.88 9 LYS B O 1
ATOM 761 N N . LEU B 1 10 ? -14.273 30.062 11.109 1 95.56 10 LEU B N 1
ATOM 762 C CA . LEU B 1 10 ? -15.242 29 10.891 1 95.56 10 LEU B CA 1
ATOM 763 C C . LEU B 1 10 ? -16.328 29.016 11.969 1 95.56 10 LEU B C 1
ATOM 765 O O . LEU B 1 10 ? -16.031 29.266 13.141 1 95.56 10 LEU B O 1
ATOM 769 N N . ASN B 1 11 ? -17.578 28.781 11.578 1 95.88 11 ASN B N 1
ATOM 770 C CA . ASN B 1 11 ? -18.625 28.562 12.562 1 95.88 11 ASN B CA 1
ATOM 771 C C . ASN B 1 11 ? -18.594 27.125 13.109 1 95.88 11 ASN B C 1
ATOM 773 O O . ASN B 1 11 ? -17.75 26.328 12.688 1 95.88 11 ASN B O 1
ATOM 777 N N . ASP B 1 12 ? -19.469 26.734 13.969 1 95.81 12 ASP B N 1
ATOM 778 C CA . ASP B 1 12 ? -19.422 25.453 14.664 1 95.81 12 ASP B CA 1
ATOM 779 C C . ASP B 1 12 ? -19.594 24.281 13.688 1 95.81 12 ASP B C 1
ATOM 781 O O . ASP B 1 12 ? -18.906 23.266 13.797 1 95.81 12 ASP B O 1
ATOM 785 N N . GLU B 1 13 ? -20.469 24.422 12.734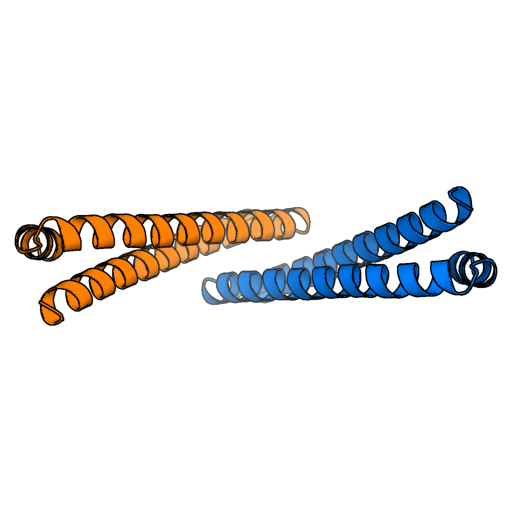 1 96.75 13 GLU B N 1
ATOM 786 C CA . GLU B 1 13 ? -20.719 23.344 11.773 1 96.75 13 GLU B CA 1
ATOM 787 C C . GLU B 1 13 ? -19.516 23.141 10.852 1 96.75 13 GLU B C 1
ATOM 789 O O . GLU B 1 13 ? -19.125 22 10.586 1 96.75 13 GLU B O 1
ATOM 794 N N . GLN B 1 14 ? -18.906 24.219 10.43 1 96.44 14 GLN B N 1
ATOM 795 C CA . GLN B 1 14 ? -17.719 24.156 9.586 1 96.44 14 GLN B CA 1
ATOM 796 C C . GLN B 1 14 ? -16.531 23.562 10.328 1 96.44 14 GLN B C 1
ATOM 798 O O . GLN B 1 14 ? -15.773 22.781 9.766 1 96.44 14 GLN B O 1
ATOM 803 N N . MET B 1 15 ? -16.438 23.922 11.578 1 96.31 15 MET B N 1
ATOM 804 C CA . MET B 1 15 ? -15.367 23.391 12.422 1 96.31 15 MET B CA 1
ATOM 805 C C . MET B 1 15 ? -15.484 21.875 12.562 1 96.31 15 MET B C 1
ATOM 807 O O . MET B 1 15 ? -14.477 21.172 12.508 1 96.31 15 MET B O 1
ATOM 811 N N . MET B 1 16 ? -16.719 21.484 12.742 1 97.25 16 MET B N 1
ATOM 812 C CA . MET B 1 16 ? -16.953 20.047 12.867 1 97.25 16 MET B CA 1
ATOM 813 C C . MET B 1 16 ? -16.594 19.328 11.57 1 97.25 16 MET B C 1
ATOM 815 O O . MET B 1 16 ? -15.93 18.297 11.602 1 97.25 16 MET B O 1
ATOM 819 N N . ARG B 1 17 ? -16.953 19.859 10.484 1 96.56 17 ARG B N 1
ATOM 820 C CA . ARG B 1 17 ? -16.656 19.266 9.188 1 96.56 17 ARG B CA 1
ATOM 821 C C . ARG B 1 17 ? -15.148 19.266 8.93 1 96.56 17 ARG B C 1
ATOM 8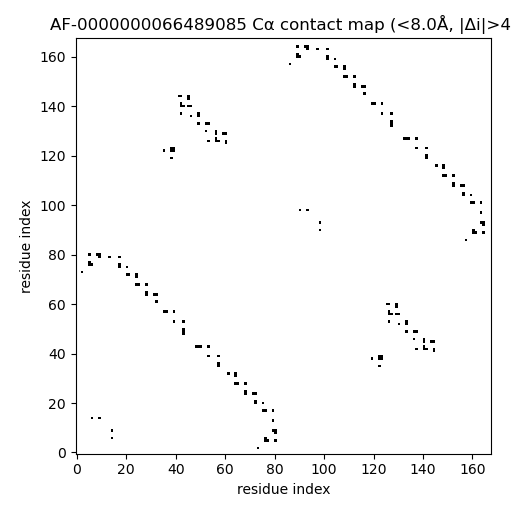23 O O . ARG B 1 17 ? -14.609 18.281 8.391 1 96.56 17 ARG B O 1
ATOM 830 N N . PHE B 1 18 ? -14.523 20.359 9.336 1 97.19 18 PHE B N 1
ATOM 831 C CA . PHE B 1 18 ? -13.078 20.453 9.195 1 97.19 18 PHE B CA 1
ATOM 832 C C . PHE B 1 18 ? -12.375 19.359 9.992 1 97.19 18 PHE B C 1
ATOM 834 O O . PHE B 1 18 ? -11.492 18.688 9.477 1 97.19 18 PHE B O 1
ATOM 841 N N . HIS B 1 19 ? -12.805 19.156 11.188 1 97 19 HIS B N 1
ATOM 842 C CA . HIS B 1 19 ? -12.156 18.172 12.055 1 97 19 HIS B CA 1
ATOM 843 C C . HIS B 1 19 ? -12.352 16.75 11.523 1 97 19 HIS B C 1
ATOM 845 O O . HIS B 1 19 ? -11.43 15.938 11.562 1 97 19 HIS B O 1
ATOM 851 N N . ILE B 1 20 ? -13.5 16.5 11.008 1 97.81 20 ILE B N 1
ATOM 852 C CA . ILE B 1 20 ? -13.797 15.188 10.453 1 97.81 20 ILE B CA 1
ATOM 853 C C . ILE B 1 20 ? -12.906 14.914 9.242 1 97.81 20 ILE B C 1
ATOM 855 O O . ILE B 1 20 ? -12.266 13.867 9.156 1 97.81 20 ILE B O 1
ATOM 859 N N . LYS B 1 21 ? -12.766 15.914 8.391 1 97.81 21 LYS B N 1
ATOM 860 C CA . LYS B 1 21 ? -11.945 15.75 7.191 1 97.81 21 LYS B CA 1
ATOM 861 C C . LYS B 1 21 ? -10.461 15.672 7.539 1 97.81 21 LYS B C 1
ATOM 863 O O . LYS B 1 21 ? -9.727 14.875 6.953 1 97.81 21 LYS B O 1
ATOM 868 N N . LYS B 1 22 ? -10.078 16.547 8.445 1 98.19 22 LYS B N 1
ATOM 869 C CA . LYS B 1 22 ? -8.68 16.5 8.867 1 98.19 22 LYS B CA 1
ATOM 870 C C . LYS B 1 22 ? -8.305 15.117 9.391 1 98.19 22 LYS B C 1
ATOM 872 O O . LYS B 1 22 ? -7.242 14.586 9.062 1 98.19 22 LYS B O 1
ATOM 877 N N . LYS B 1 23 ? -9.195 14.594 10.18 1 98.38 23 LYS B N 1
ATOM 878 C CA . LYS B 1 23 ? -8.938 13.273 10.734 1 98.38 23 LYS B CA 1
ATOM 879 C C . LYS B 1 23 ? -8.836 12.219 9.633 1 98.38 23 LYS B C 1
ATOM 881 O O . LYS B 1 23 ? -8.016 11.305 9.711 1 98.38 23 LYS B O 1
ATOM 886 N N . GLN B 1 24 ? -9.664 12.367 8.68 1 98.75 24 GLN B N 1
ATOM 887 C CA . GLN B 1 24 ? -9.617 11.453 7.539 1 98.75 24 GLN B CA 1
ATOM 888 C C . GLN B 1 24 ? -8.289 11.57 6.797 1 98.75 24 GLN B C 1
ATOM 890 O O . GLN B 1 24 ? -7.688 10.555 6.43 1 98.75 24 GLN B O 1
ATOM 895 N N . LEU B 1 25 ? -7.828 12.688 6.594 1 98.62 25 LEU B N 1
ATOM 896 C CA . LEU B 1 25 ? -6.574 12.938 5.891 1 98.62 25 LEU B CA 1
ATOM 897 C C . LEU B 1 25 ? -5.387 12.445 6.711 1 98.62 25 LEU B C 1
ATOM 899 O O . LEU B 1 25 ? -4.438 11.875 6.16 1 98.62 25 LEU B O 1
ATOM 903 N N . GLU B 1 26 ? -5.488 12.68 8.008 1 98.69 26 GLU B N 1
ATOM 904 C CA . GLU B 1 26 ? -4.441 12.195 8.898 1 98.69 26 GLU B CA 1
ATOM 905 C C . GLU B 1 26 ? -4.379 10.672 8.898 1 98.69 26 GLU B C 1
ATOM 907 O O . GLU B 1 26 ? -3.291 10.086 8.945 1 98.69 26 GLU B O 1
ATOM 912 N N . SER B 1 27 ? -5.535 10.062 8.867 1 98.81 27 SER B N 1
ATOM 913 C CA . SER B 1 27 ? -5.578 8.609 8.805 1 98.81 27 SER B CA 1
ATOM 914 C C . SER B 1 27 ? -4.992 8.094 7.492 1 98.81 27 SER B C 1
ATOM 916 O O . SER B 1 27 ? -4.27 7.094 7.48 1 98.81 27 SER B O 1
ATOM 918 N N . ALA B 1 28 ? -5.25 8.711 6.426 1 98.62 28 ALA B N 1
ATOM 919 C CA . ALA B 1 28 ? -4.68 8.336 5.133 1 98.62 28 ALA B CA 1
ATOM 920 C C . ALA B 1 28 ? -3.164 8.492 5.133 1 98.62 28 ALA B C 1
ATOM 922 O O . ALA B 1 28 ? -2.443 7.625 4.633 1 98.62 28 ALA B O 1
ATOM 923 N N . PHE B 1 29 ? -2.701 9.531 5.711 1 98.88 29 PHE B N 1
ATOM 924 C CA . PHE B 1 29 ? -1.267 9.773 5.816 1 98.88 29 PHE B CA 1
ATOM 925 C C . PHE B 1 29 ? -0.59 8.672 6.621 1 98.88 29 PHE B C 1
ATOM 927 O O . PHE B 1 29 ? 0.448 8.148 6.215 1 98.88 29 PHE B O 1
ATOM 934 N N . ARG B 1 30 ? -1.198 8.383 7.723 1 98.75 30 ARG B N 1
ATOM 935 C CA . ARG B 1 30 ? -0.655 7.316 8.555 1 98.75 30 ARG B CA 1
ATOM 936 C C . ARG B 1 30 ? -0.575 6.004 7.781 1 98.75 30 ARG B C 1
ATOM 938 O O . ARG B 1 30 ? 0.421 5.285 7.871 1 98.75 30 ARG B O 1
ATOM 945 N N . ASN B 1 31 ? -1.646 5.672 7.062 1 98.62 31 ASN B N 1
ATOM 946 C CA . ASN B 1 31 ? -1.658 4.457 6.258 1 98.62 31 ASN B CA 1
ATOM 947 C C . ASN B 1 31 ? -0.58 4.484 5.18 1 98.62 31 ASN B C 1
ATOM 949 O O . ASN B 1 31 ? 0.059 3.469 4.906 1 98.62 31 ASN B O 1
ATOM 953 N N . ASP B 1 32 ? -0.332 5.621 4.559 1 98.75 32 ASP B N 1
ATOM 954 C CA . ASP B 1 32 ? 0.719 5.766 3.557 1 98.75 32 ASP B CA 1
ATOM 955 C C . ASP B 1 32 ? 2.098 5.531 4.168 1 98.75 32 ASP B C 1
ATOM 957 O O . ASP B 1 32 ? 2.916 4.797 3.607 1 98.75 32 ASP B O 1
ATOM 961 N N . CYS B 1 33 ? 2.285 6.16 5.281 1 98.81 33 CYS B N 1
ATOM 962 C CA . CYS B 1 33 ? 3.564 5.996 5.961 1 98.81 33 CYS B CA 1
ATOM 963 C C . CYS B 1 33 ? 3.824 4.527 6.281 1 98.81 33 CYS B C 1
ATOM 965 O O . CYS B 1 33 ? 4.938 4.035 6.09 1 98.81 33 CYS B O 1
ATOM 967 N N . GLU B 1 34 ? 2.793 3.869 6.77 1 98.81 34 GLU B N 1
ATOM 968 C CA . GLU B 1 34 ? 2.928 2.453 7.098 1 98.81 34 GLU B CA 1
ATOM 969 C C . GLU B 1 34 ? 3.244 1.626 5.855 1 98.81 34 GLU B C 1
ATOM 971 O O . GLU B 1 34 ? 4.113 0.753 5.891 1 98.81 34 GLU B O 1
ATOM 976 N N . THR B 1 35 ? 2.549 1.86 4.797 1 98.88 35 THR B N 1
ATOM 977 C CA . THR B 1 35 ? 2.775 1.14 3.549 1 98.88 35 THR B CA 1
ATOM 978 C C . THR B 1 35 ? 4.215 1.322 3.072 1 98.88 35 THR B C 1
ATOM 980 O O . THR B 1 35 ? 4.891 0.348 2.734 1 98.88 35 THR B O 1
ATOM 983 N N . TYR B 1 36 ? 4.707 2.537 3.084 1 98.94 36 TYR B N 1
ATOM 984 C CA . TYR B 1 36 ? 6.082 2.807 2.672 1 98.94 36 TYR B CA 1
ATOM 985 C C . TYR B 1 36 ? 7.074 2.074 3.564 1 98.94 36 TYR B C 1
ATOM 987 O O . TYR B 1 36 ? 8.07 1.531 3.082 1 98.94 36 TYR B O 1
ATOM 995 N N . ALA B 1 37 ? 6.816 2.08 4.879 1 98.88 37 ALA B N 1
ATOM 996 C CA . ALA B 1 37 ? 7.727 1.44 5.824 1 98.88 37 ALA B CA 1
ATOM 997 C C . ALA B 1 37 ? 7.773 -0.069 5.602 1 98.88 37 ALA B C 1
ATOM 999 O O . ALA B 1 37 ? 8.852 -0.668 5.605 1 98.88 37 ALA B O 1
ATOM 1000 N N . VAL B 1 38 ? 6.59 -0.696 5.438 1 98.81 38 VAL B N 1
ATOM 1001 C CA . VAL B 1 38 ? 6.508 -2.143 5.262 1 98.81 38 VAL B CA 1
ATOM 1002 C C . VAL B 1 38 ? 7.23 -2.551 3.982 1 98.81 38 VAL B C 1
ATOM 1004 O O . VAL B 1 38 ? 8.047 -3.475 3.992 1 98.81 38 VAL B O 1
ATOM 1007 N N . VAL B 1 39 ? 6.965 -1.85 2.916 1 98.88 39 VAL B N 1
ATOM 1008 C CA . VAL B 1 39 ? 7.594 -2.182 1.642 1 98.88 39 VAL B CA 1
ATOM 1009 C C . VAL B 1 39 ? 9.102 -1.947 1.731 1 98.88 39 VAL B C 1
ATOM 1011 O O . VAL B 1 39 ? 9.891 -2.781 1.286 1 98.88 39 VAL B O 1
ATOM 1014 N N . THR B 1 40 ? 9.5 -0.837 2.35 1 98.94 40 THR B N 1
ATOM 1015 C CA . THR B 1 40 ? 10.914 -0.535 2.5 1 98.94 40 THR B CA 1
ATOM 1016 C C . THR B 1 40 ? 11.617 -1.626 3.303 1 98.94 40 THR B C 1
ATOM 1018 O O . THR B 1 40 ? 12.727 -2.049 2.953 1 98.94 40 THR B O 1
ATOM 1021 N N . ARG B 1 41 ? 10.945 -2.111 4.332 1 98.88 41 ARG B N 1
ATOM 1022 C CA . ARG B 1 41 ? 11.508 -3.186 5.145 1 98.88 41 ARG B CA 1
ATOM 1023 C C . ARG B 1 41 ? 11.656 -4.465 4.328 1 98.88 41 ARG B C 1
ATOM 1025 O O . ARG B 1 41 ? 12.648 -5.184 4.465 1 98.88 41 ARG B O 1
ATOM 1032 N N . ALA B 1 42 ? 10.672 -4.777 3.551 1 98.88 42 ALA B N 1
ATOM 1033 C CA . ALA B 1 42 ? 10.719 -5.977 2.719 1 98.88 42 ALA B CA 1
ATOM 1034 C C . ALA B 1 42 ? 11.852 -5.891 1.7 1 98.88 42 ALA B C 1
ATOM 1036 O O . ALA B 1 42 ? 12.539 -6.883 1.443 1 98.88 42 ALA B O 1
ATOM 1037 N N . LEU B 1 43 ? 12.031 -4.727 1.15 1 98.81 43 LEU B N 1
ATOM 1038 C CA . LEU B 1 43 ? 13.133 -4.512 0.216 1 98.81 43 LEU B CA 1
ATOM 1039 C C . LEU B 1 43 ? 14.484 -4.68 0.914 1 98.81 43 LEU B C 1
ATOM 1041 O O . LEU B 1 43 ? 15.383 -5.344 0.388 1 98.81 43 LEU B O 1
ATOM 1045 N N . LEU B 1 44 ? 14.562 -4.133 2.084 1 98.75 44 LEU B N 1
ATOM 1046 C CA . LEU B 1 44 ? 15.797 -4.188 2.867 1 98.75 44 LEU B CA 1
ATOM 1047 C C . LEU B 1 44 ? 16.125 -5.625 3.262 1 98.75 44 LEU B C 1
ATOM 1049 O O . LEU B 1 44 ? 17.297 -6 3.344 1 98.75 44 LEU B O 1
ATOM 1053 N N . ALA B 1 45 ? 15.141 -6.398 3.514 1 98.56 45 ALA B N 1
ATOM 1054 C CA . ALA B 1 45 ? 15.32 -7.797 3.898 1 98.56 45 ALA B CA 1
ATOM 1055 C C . ALA B 1 45 ? 15.992 -8.586 2.781 1 98.56 45 ALA B C 1
ATOM 1057 O O . ALA B 1 45 ? 16.609 -9.625 3.031 1 98.56 45 ALA B O 1
ATOM 1058 N N . LYS B 1 46 ? 15.898 -8.078 1.564 1 98.38 46 LYS B N 1
ATOM 1059 C CA . LYS B 1 46 ? 16.5 -8.773 0.433 1 98.38 46 LYS B CA 1
ATOM 1060 C C . LYS B 1 46 ? 17.938 -8.328 0.207 1 98.38 46 LYS B C 1
ATOM 1062 O O . LYS B 1 46 ? 18.75 -9.078 -0.334 1 98.38 46 LYS B O 1
ATOM 1067 N N . ASP B 1 47 ? 18.25 -7.094 0.55 1 97.88 47 ASP B N 1
ATOM 1068 C CA . ASP B 1 47 ? 19.594 -6.551 0.378 1 97.88 47 ASP B CA 1
ATOM 1069 C C . ASP B 1 47 ? 19.922 -5.535 1.472 1 97.88 47 ASP B C 1
ATOM 1071 O O . ASP B 1 47 ? 19.609 -4.352 1.338 1 97.88 47 ASP B O 1
ATOM 1075 N N . GLU B 1 48 ? 20.625 -5.879 2.41 1 97.31 48 GLU B N 1
ATOM 1076 C CA . GLU B 1 48 ? 20.906 -5.062 3.586 1 97.31 48 GLU B CA 1
ATOM 1077 C C . GLU B 1 48 ? 21.859 -3.914 3.242 1 97.31 48 GLU B C 1
ATOM 1079 O O . GLU B 1 48 ? 21.969 -2.945 3.996 1 97.31 48 GLU B O 1
ATOM 1084 N N . SER B 1 49 ? 22.547 -4.051 2.148 1 97.38 49 SER B N 1
ATOM 1085 C CA . SER B 1 49 ? 23.469 -2.992 1.758 1 97.38 49 SER B CA 1
ATOM 1086 C C . SER B 1 49 ? 22.719 -1.713 1.394 1 97.38 49 SER B C 1
ATOM 1088 O O . SER B 1 49 ? 23.328 -0.64 1.309 1 97.38 49 SER B O 1
ATOM 1090 N N . LEU B 1 50 ? 21.438 -1.807 1.219 1 98.25 50 LEU B N 1
ATOM 1091 C CA . LEU B 1 50 ? 20.609 -0.674 0.83 1 98.25 50 LEU B CA 1
ATOM 1092 C C . LEU B 1 50 ? 20.156 0.115 2.055 1 98.25 50 LEU B C 1
ATOM 1094 O O . LEU B 1 50 ? 19.484 1.144 1.924 1 98.25 50 LEU B O 1
ATOM 1098 N N . GLN B 1 51 ? 20.484 -0.293 3.225 1 98.19 51 GLN B N 1
ATOM 1099 C CA . GLN B 1 51 ? 19.922 0.204 4.477 1 98.19 51 GLN B CA 1
ATOM 1100 C C . GLN B 1 51 ? 20.016 1.725 4.559 1 98.19 51 GLN B C 1
ATOM 1102 O O . GLN B 1 51 ? 19.016 2.408 4.766 1 98.19 51 GLN B O 1
ATOM 1107 N N . PHE B 1 52 ? 21.234 2.293 4.352 1 97.94 52 PHE B N 1
ATOM 1108 C CA . PHE B 1 52 ? 21.406 3.729 4.539 1 97.94 52 PHE B CA 1
ATOM 1109 C C . PHE B 1 52 ? 20.656 4.512 3.467 1 97.94 52 PHE B C 1
ATOM 1111 O O . PHE B 1 52 ? 19.969 5.484 3.771 1 97.94 52 PHE B O 1
ATOM 1118 N N . GLY B 1 53 ? 20.734 4.062 2.148 1 98.31 53 GLY B N 1
ATOM 1119 C CA . GLY B 1 53 ? 20.016 4.738 1.078 1 98.31 53 GLY B CA 1
ATOM 1120 C C . GLY B 1 53 ? 18.516 4.668 1.236 1 98.31 53 GLY B C 1
ATOM 1121 O O . GLY B 1 53 ? 17.828 5.672 1.062 1 98.31 53 GLY B O 1
ATOM 1122 N N . LEU B 1 54 ? 18.078 3.611 1.659 1 98.75 54 LEU B N 1
ATOM 1123 C CA . LEU B 1 54 ? 16.641 3.418 1.828 1 98.75 54 LEU B CA 1
ATOM 1124 C C . LEU B 1 54 ? 16.125 4.211 3.021 1 98.75 54 LEU B C 1
ATOM 1126 O O . LEU B 1 54 ? 15.031 4.773 2.969 1 98.75 54 LEU B O 1
ATOM 1130 N N . LYS B 1 55 ? 16.859 4.219 4.047 1 98.5 55 LYS B N 1
ATOM 1131 C CA . LYS B 1 55 ? 16.453 4.988 5.219 1 98.5 55 LYS B CA 1
ATOM 1132 C C . LYS B 1 55 ? 16.266 6.461 4.875 1 98.5 55 LYS B C 1
ATOM 1134 O O . LYS B 1 55 ? 15.25 7.066 5.219 1 98.5 55 LYS B O 1
ATOM 1139 N N . MET B 1 56 ? 17.203 7.039 4.188 1 98.69 56 MET B N 1
ATOM 1140 C CA . MET B 1 56 ? 17.156 8.453 3.828 1 98.69 56 MET B CA 1
ATOM 1141 C C . MET B 1 56 ? 16.016 8.727 2.844 1 98.69 56 MET B C 1
ATOM 1143 O O . MET B 1 56 ? 15.32 9.727 2.959 1 98.69 56 MET B O 1
ATOM 1147 N N . ALA B 1 57 ? 15.945 7.828 1.874 1 98.81 57 ALA B N 1
ATOM 1148 C CA . ALA B 1 57 ? 14.883 7.988 0.889 1 98.81 57 ALA B CA 1
ATOM 1149 C C . ALA B 1 57 ? 13.508 7.891 1.547 1 98.81 57 ALA B C 1
ATOM 1151 O O . ALA B 1 57 ? 12.594 8.648 1.207 1 98.81 57 ALA B O 1
ATOM 1152 N N . LEU B 1 58 ? 13.336 6.973 2.465 1 98.88 58 LEU B N 1
ATOM 1153 C CA . LEU B 1 58 ? 12.07 6.812 3.178 1 98.88 58 LEU B CA 1
ATOM 1154 C C . LEU B 1 58 ? 11.727 8.07 3.965 1 98.88 58 LEU B C 1
ATOM 1156 O O . LEU B 1 58 ? 10.594 8.555 3.906 1 98.88 58 LEU B O 1
ATOM 1160 N N . LEU B 1 59 ? 12.703 8.609 4.688 1 98.81 59 LEU B N 1
ATOM 1161 C CA . LEU B 1 59 ? 12.469 9.812 5.48 1 98.81 59 LEU B CA 1
ATOM 1162 C C . LEU B 1 59 ? 12.039 10.969 4.594 1 98.81 59 LEU B C 1
ATOM 1164 O O . LEU B 1 59 ? 11.109 11.711 4.945 1 98.81 59 LEU B O 1
ATOM 1168 N N . GLU B 1 60 ? 12.664 11.117 3.494 1 98.88 60 GLU B N 1
ATOM 1169 C CA . GLU B 1 60 ? 12.305 12.195 2.578 1 98.88 60 GLU B CA 1
ATOM 1170 C C . GLU B 1 60 ? 10.898 11.984 2.012 1 98.88 60 GLU B C 1
ATOM 1172 O O . GLU B 1 60 ? 10.148 12.945 1.835 1 98.88 60 GLU B O 1
ATOM 1177 N N . ASN B 1 61 ? 10.594 10.766 1.69 1 98.81 61 ASN B N 1
ATOM 1178 C CA . ASN B 1 61 ? 9.25 10.484 1.185 1 98.81 61 ASN B CA 1
ATOM 1179 C C . ASN B 1 61 ? 8.188 10.734 2.248 1 98.81 61 ASN B C 1
ATOM 1181 O O . ASN B 1 61 ? 7.109 11.25 1.944 1 98.81 61 ASN B O 1
ATOM 1185 N N . MET B 1 62 ? 8.453 10.336 3.496 1 98.81 62 MET B N 1
ATOM 1186 C CA . MET B 1 62 ? 7.496 10.57 4.578 1 98.81 62 MET B CA 1
ATOM 1187 C C . MET B 1 62 ? 7.285 12.062 4.809 1 98.81 62 MET B C 1
ATOM 1189 O O . MET B 1 62 ? 6.176 12.492 5.117 1 98.81 62 MET B O 1
ATOM 1193 N N . GLU B 1 63 ? 8.312 12.82 4.617 1 98.75 63 GLU B N 1
ATOM 1194 C CA . GLU B 1 63 ? 8.172 14.273 4.684 1 98.75 63 GLU B CA 1
ATOM 1195 C C . GLU B 1 63 ? 7.301 14.805 3.549 1 98.75 63 GLU B C 1
ATOM 1197 O O . GLU B 1 63 ? 6.457 15.68 3.762 1 98.75 63 GLU B O 1
ATOM 1202 N N . ASP B 1 64 ? 7.516 14.297 2.387 1 98.75 64 ASP B N 1
ATOM 1203 C CA . ASP B 1 64 ? 6.703 14.703 1.247 1 98.75 64 ASP B CA 1
ATOM 1204 C C . ASP B 1 64 ? 5.234 14.352 1.465 1 98.75 64 ASP B C 1
ATOM 1206 O O . ASP B 1 64 ? 4.34 15.125 1.11 1 98.75 64 ASP B O 1
ATOM 1210 N N . LEU B 1 65 ? 5.023 13.18 1.946 1 98.75 65 LEU B N 1
ATOM 1211 C CA . LEU B 1 65 ? 3.658 12.758 2.248 1 98.75 65 LEU B CA 1
ATOM 1212 C C . LEU B 1 65 ? 3.014 13.703 3.262 1 98.75 65 LEU B C 1
ATOM 1214 O O . LEU B 1 65 ? 1.836 14.047 3.131 1 98.75 65 LEU B O 1
ATOM 1218 N N . TYR B 1 66 ? 3.773 14.133 4.227 1 98.75 66 TYR B N 1
ATOM 1219 C CA . TYR B 1 66 ? 3.26 15.047 5.238 1 98.75 66 TYR B CA 1
ATOM 1220 C C . TYR B 1 66 ? 2.875 16.391 4.621 1 98.75 66 TYR B C 1
ATOM 1222 O O . TYR B 1 66 ? 1.807 16.938 4.914 1 98.75 66 TYR B O 1
ATOM 1230 N N . LYS B 1 67 ? 3.742 16.844 3.822 1 98.69 67 LYS B N 1
ATOM 1231 C CA . LYS B 1 67 ? 3.492 18.125 3.164 1 98.69 67 LYS B CA 1
ATOM 1232 C C . LYS B 1 67 ? 2.242 18.062 2.293 1 98.69 67 LYS B C 1
ATOM 1234 O O . LYS B 1 67 ? 1.453 19.016 2.258 1 98.69 67 LYS B O 1
ATOM 1239 N N . LYS B 1 68 ? 2.148 17.031 1.596 1 98.31 68 LYS B N 1
ATOM 1240 C CA . LYS B 1 68 ? 0.96 16.844 0.768 1 98.31 68 LYS B CA 1
ATOM 1241 C C . LYS B 1 68 ? -0.301 16.781 1.623 1 98.31 68 LYS B C 1
ATOM 1243 O O . LYS B 1 68 ? -1.337 17.328 1.258 1 98.31 68 LYS B O 1
ATOM 1248 N N . MET B 1 69 ? -0.203 16.031 2.756 1 98.5 69 MET B N 1
ATOM 1249 C CA . MET B 1 69 ? -1.337 15.953 3.67 1 98.5 69 MET B CA 1
ATOM 1250 C C . MET B 1 69 ? -1.715 17.328 4.199 1 98.5 69 MET B C 1
ATOM 1252 O O . MET B 1 69 ? -2.891 17.703 4.199 1 98.5 69 MET B O 1
ATOM 1256 N N . MET B 1 70 ? -0.786 18.047 4.609 1 97.69 70 MET B N 1
ATOM 1257 C CA . MET B 1 70 ? -1.051 19.375 5.152 1 97.69 70 MET B CA 1
ATOM 1258 C C . MET B 1 70 ? -1.641 20.297 4.082 1 97.69 70 MET B C 1
ATOM 1260 O O . MET B 1 70 ? -2.504 21.125 4.375 1 97.69 70 MET B O 1
ATOM 1264 N N . GLN B 1 71 ? -1.165 20.188 2.889 1 97.94 71 GLN B N 1
ATOM 1265 C CA . GLN B 1 71 ? -1.729 20.969 1.787 1 97.94 71 GLN B CA 1
ATOM 1266 C C . GLN B 1 71 ? -3.203 20.625 1.578 1 97.94 71 GLN B C 1
ATOM 1268 O O . GLN B 1 71 ? -4.016 21.516 1.315 1 97.94 71 GLN B O 1
ATOM 1273 N N . ARG B 1 72 ? -3.469 19.406 1.687 1 98 72 ARG B N 1
ATOM 1274 C CA . ARG B 1 72 ? -4.863 19 1.534 1 98 72 ARG B CA 1
ATOM 1275 C C . ARG B 1 72 ? -5.719 19.547 2.668 1 98 72 ARG B C 1
ATOM 1277 O O . ARG B 1 72 ? -6.867 19.953 2.449 1 98 72 ARG B O 1
ATOM 1284 N N . VAL B 1 73 ? -5.168 19.562 3.842 1 97.5 73 VAL B N 1
ATOM 1285 C CA . VAL B 1 73 ? -5.859 20.141 4.988 1 97.5 73 VAL B CA 1
ATOM 1286 C C . VAL B 1 73 ? -6.141 21.625 4.727 1 97.5 73 VAL B C 1
ATOM 1288 O O . VAL B 1 73 ? -7.254 22.094 4.957 1 97.5 73 VAL B O 1
ATOM 1291 N N . ASP B 1 74 ? -5.211 22.312 4.23 1 96.75 74 ASP B N 1
ATOM 1292 C CA . ASP B 1 74 ? -5.375 23.734 3.936 1 96.75 74 ASP B CA 1
ATOM 1293 C C . ASP B 1 74 ? -6.395 23.953 2.818 1 96.75 74 ASP B C 1
ATOM 1295 O O . ASP B 1 74 ? -7.172 24.906 2.855 1 96.75 74 ASP B O 1
ATOM 1299 N N . ASP B 1 75 ? -6.344 23.094 1.856 1 96.69 75 ASP B N 1
ATOM 1300 C CA . ASP B 1 75 ? -7.316 23.203 0.773 1 96.69 75 ASP B CA 1
ATOM 1301 C C . ASP B 1 75 ? -8.742 23.031 1.298 1 96.69 75 ASP B C 1
ATOM 1303 O O . ASP B 1 75 ? -9.664 23.703 0.83 1 96.69 75 ASP B O 1
ATOM 1307 N N . GLN B 1 76 ? -8.875 22.125 2.227 1 95.62 76 GLN B N 1
ATOM 1308 C CA . GLN B 1 76 ? -10.195 21.891 2.814 1 95.62 76 GLN B CA 1
ATOM 1309 C C . GLN B 1 76 ? -10.672 23.125 3.586 1 95.62 76 GLN B C 1
ATOM 1311 O O . GLN B 1 76 ? -11.852 23.469 3.533 1 95.62 76 GLN B O 1
ATOM 1316 N N . LEU B 1 77 ? -9.742 23.656 4.312 1 95.38 77 LEU B N 1
ATOM 1317 C CA . LEU B 1 77 ? -10.07 24.875 5.039 1 95.38 77 LEU B CA 1
ATOM 1318 C C . LEU B 1 77 ? -10.516 25.984 4.082 1 95.38 77 LEU B C 1
ATOM 1320 O O . LEU B 1 77 ? -11.523 26.641 4.324 1 95.38 77 LEU B O 1
ATOM 1324 N N . ASP B 1 78 ? -9.859 26.203 2.973 1 95.25 78 ASP B N 1
ATOM 1325 C CA . ASP B 1 78 ? -10.203 27.219 1.976 1 95.25 78 ASP B CA 1
ATOM 1326 C C . ASP B 1 78 ? -11.586 26.953 1.377 1 95.25 78 ASP B C 1
ATOM 1328 O O . ASP B 1 78 ? -12.367 27.875 1.159 1 95.25 78 ASP B O 1
ATOM 1332 N N . ALA B 1 79 ? -11.781 25.703 1.196 1 95 79 ALA B N 1
ATOM 1333 C CA . ALA B 1 79 ? -13.062 25.328 0.607 1 95 79 ALA B CA 1
ATOM 1334 C C . ALA B 1 79 ? -14.219 25.641 1.552 1 95 79 ALA B C 1
ATOM 1336 O O . ALA B 1 79 ? -15.289 26.047 1.11 1 95 79 ALA B O 1
ATOM 1337 N N . LEU B 1 80 ? -14.039 25.484 2.799 1 94.31 80 LEU B N 1
ATOM 1338 C CA . LEU B 1 80 ? -15.078 25.719 3.799 1 94.31 80 LEU B CA 1
ATOM 1339 C C . LEU B 1 80 ? -15.328 27.203 3.9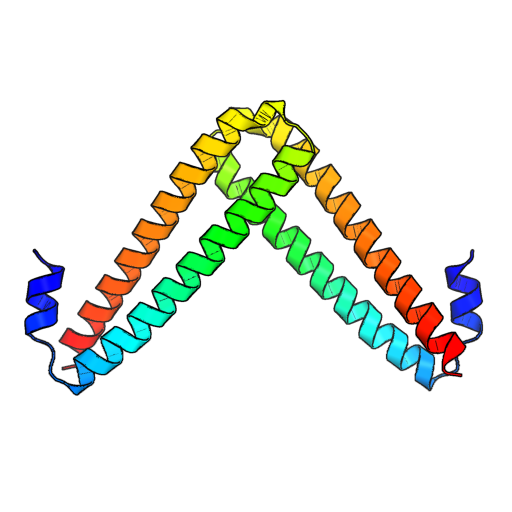82 1 94.31 80 LEU B C 1
ATOM 1341 O O . LEU B 1 80 ? -16.453 27.625 4.273 1 94.31 80 LEU B O 1
ATOM 1345 N N . LEU B 1 81 ? -14.32 28.031 3.779 1 92.31 81 LEU B N 1
ATOM 1346 C CA . LEU B 1 81 ? -14.438 29.469 3.945 1 92.31 81 LEU B CA 1
ATOM 1347 C C . LEU B 1 81 ? -15.094 30.109 2.725 1 92.31 81 LEU B C 1
ATOM 1349 O O . LEU B 1 81 ? -15.75 31.141 2.84 1 92.31 81 LEU B O 1
ATOM 1353 N N . VAL B 1 82 ? -14.984 29.531 1.599 1 88 82 VAL B N 1
ATOM 1354 C CA . VAL B 1 82 ? -15.578 30.094 0.391 1 88 82 VAL B CA 1
ATOM 1355 C C . VAL B 1 82 ? -17.031 29.625 0.278 1 88 82 VAL B C 1
ATOM 1357 O O . VAL B 1 82 ? -17.859 30.328 -0.319 1 88 82 VAL B O 1
ATOM 1360 N N . MET B 1 83 ? -17.359 28.484 0.785 1 75.62 83 MET B N 1
ATOM 1361 C CA . MET B 1 83 ? -18.734 28.016 0.728 1 75.62 83 MET B CA 1
ATOM 1362 C C . MET B 1 83 ? -19.609 28.703 1.771 1 75.62 83 MET B C 1
ATOM 1364 O O . MET B 1 83 ? -20.828 28.641 1.714 1 75.62 83 MET B O 1
ATOM 1368 N N . ALA B 1 84 ? -18.953 29.531 2.609 1 56.97 84 ALA B N 1
ATOM 1369 C CA . ALA B 1 84 ? -19.75 30.297 3.562 1 56.97 84 ALA B CA 1
ATOM 1370 C C . ALA B 1 84 ? -20.188 31.625 2.967 1 56.97 84 ALA B C 1
ATOM 1372 O O . ALA B 1 84 ? -19.484 32.188 2.121 1 56.97 84 ALA B O 1
#